Protein AF-A0AAU2I3Q3-F1 (afdb_monomer_lite)

Radius of gyration: 16.35 Å; chains: 1; bounding box: 29×22×41 Å

Secondary structure (DSSP, 8-state):
---S-HHHHTTPPP-----HHHHS-HHHHHHHHHTTTTTTPPP--

Sequence (45 aa):
MSCLLPGRFEGRAAGVAAPFANSFPDDVRQRVVADWANYGYPDVS

pLDDT: mean 86.86, std 9.8, range [58.72, 96.81]

Structure (mmCIF, N/CA/C/O backbone):
data_AF-A0AAU2I3Q3-F1
#
_entry.id   AF-A0AAU2I3Q3-F1
#
loop_
_atom_site.group_PDB
_atom_site.id
_atom_site.type_symbol
_atom_site.label_atom_id
_atom_site.label_alt_id
_atom_site.label_comp_id
_atom_site.label_asym_id
_atom_site.label_entity_id
_atom_site.label_seq_id
_atom_site.pdbx_PDB_ins_code
_atom_site.Cartn_x
_atom_site.Cartn_y
_atom_site.Cartn_z
_atom_site.occupancy
_atom_site.B_iso_or_equiv
_atom_site.auth_seq_id
_atom_site.auth_comp_id
_atom_site.auth_asym_id
_atom_site.auth_atom_id
_atom_site.pdbx_PDB_model_num
ATOM 1 N N . MET A 1 1 ? 0.410 13.366 28.427 1.00 68.62 1 MET A N 1
ATOM 2 C CA . MET A 1 1 ? -0.786 13.301 27.557 1.00 68.62 1 MET A CA 1
AT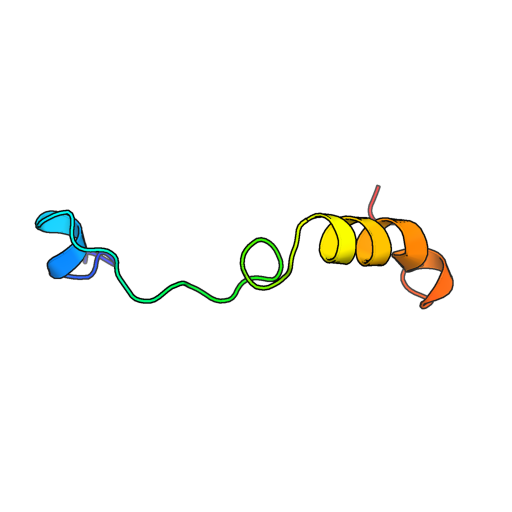OM 3 C C . MET A 1 1 ? -0.816 11.940 26.886 1.00 68.62 1 MET A C 1
ATOM 5 O O . MET A 1 1 ? 0.250 11.453 26.536 1.00 68.62 1 MET A O 1
ATOM 9 N N . SER A 1 2 ? -1.992 11.328 26.743 1.00 85.12 2 SER A N 1
ATOM 10 C CA . SER A 1 2 ? -2.163 10.038 26.060 1.00 85.12 2 SER A CA 1
ATOM 11 C C . SER A 1 2 ? -2.747 10.258 24.664 1.00 85.12 2 SER A C 1
ATOM 13 O O . SER A 1 2 ? -3.679 11.044 24.522 1.00 85.12 2 SER A O 1
ATOM 15 N N . CYS A 1 3 ? -2.224 9.551 23.659 1.00 85.31 3 CYS A N 1
ATOM 16 C CA . CYS A 1 3 ? -2.764 9.528 22.292 1.00 85.31 3 CYS A CA 1
ATOM 17 C C . CYS A 1 3 ? -3.737 8.357 22.062 1.00 85.31 3 CYS A C 1
ATOM 19 O O . CYS A 1 3 ? -4.222 8.155 20.949 1.00 85.31 3 CYS A O 1
ATOM 21 N N . LEU A 1 4 ? -4.006 7.554 23.096 1.00 85.50 4 LEU A N 1
ATOM 22 C CA . LEU A 1 4 ? -4.975 6.469 23.021 1.00 85.50 4 LEU A CA 1
ATOM 23 C C . LEU A 1 4 ? -6.389 7.029 23.156 1.00 85.50 4 LEU A C 1
ATOM 25 O O . LEU A 1 4 ? -6.721 7.686 24.143 1.00 85.50 4 LEU A O 1
ATOM 29 N N . LEU A 1 5 ? -7.235 6.721 22.174 1.00 87.38 5 LEU A N 1
ATOM 30 C CA . LEU A 1 5 ? -8.664 7.007 22.250 1.00 87.38 5 LEU A CA 1
ATOM 31 C C . LEU A 1 5 ? -9.298 6.218 23.413 1.00 87.38 5 LEU A C 1
ATOM 33 O O . LEU A 1 5 ? -8.937 5.054 23.590 1.00 87.38 5 LEU A O 1
ATOM 37 N N . PRO A 1 6 ? -10.277 6.777 24.150 1.00 87.56 6 PRO A N 1
ATOM 38 C CA . PRO A 1 6 ? -10.905 6.118 25.301 1.00 87.56 6 PRO A CA 1
ATOM 39 C C . PRO A 1 6 ? -11.372 4.679 25.031 1.00 87.56 6 PRO A C 1
ATOM 41 O O . PRO A 1 6 ? -11.063 3.773 25.797 1.00 87.56 6 PRO A O 1
ATOM 44 N N . GLY A 1 7 ? -12.001 4.431 23.877 1.00 84.94 7 GLY A N 1
ATOM 45 C CA . GLY A 1 7 ? -12.456 3.089 23.492 1.00 84.94 7 GLY A CA 1
ATOM 46 C C . GLY A 1 7 ? -11.333 2.050 23.356 1.00 84.94 7 GLY A C 1
ATOM 47 O O . GLY A 1 7 ? -11.584 0.862 23.533 1.00 84.94 7 G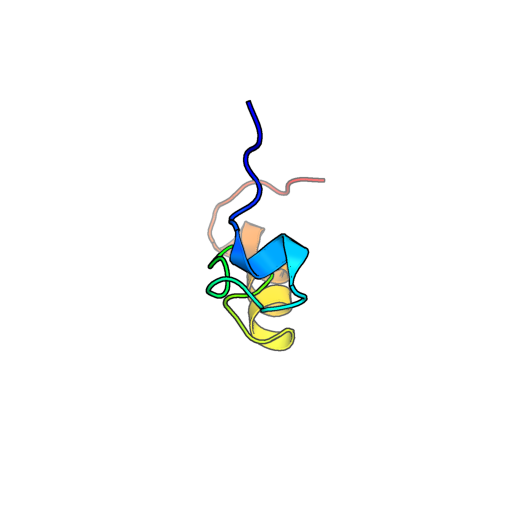LY A O 1
ATOM 48 N N . ARG A 1 8 ? -10.079 2.470 23.123 1.00 82.56 8 ARG A N 1
ATOM 49 C CA . ARG A 1 8 ? -8.926 1.553 23.078 1.00 82.56 8 ARG A CA 1
ATOM 50 C C . ARG A 1 8 ? -8.610 0.947 24.445 1.00 82.56 8 ARG A C 1
ATOM 52 O O . ARG A 1 8 ? -8.090 -0.161 24.484 1.00 82.56 8 ARG A O 1
ATOM 59 N N . PHE A 1 9 ? -8.956 1.624 25.540 1.00 87.25 9 PHE A N 1
ATOM 60 C CA . PHE A 1 9 ? -8.825 1.067 26.891 1.00 87.25 9 PHE A CA 1
ATOM 61 C C . PHE A 1 9 ? -9.897 0.013 27.199 1.00 87.25 9 PHE A C 1
ATOM 63 O O . PHE A 1 9 ? -9.690 -0.846 28.046 1.00 87.25 9 PHE A O 1
ATOM 70 N N . GLU A 1 10 ? -11.017 0.039 26.476 1.00 90.31 10 GLU A N 1
ATOM 71 C CA . GLU A 1 10 ? -12.147 -0.889 26.624 1.00 90.31 10 GLU A CA 1
ATOM 72 C C . GLU A 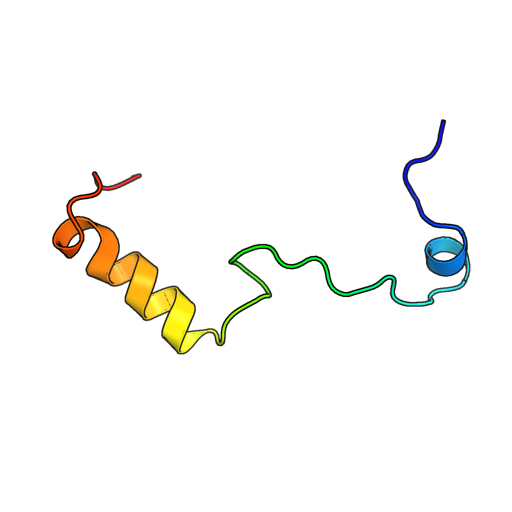1 10 ? -12.077 -2.065 25.631 1.00 90.31 10 GLU A C 1
ATOM 74 O O . GLU A 1 10 ? -13.046 -2.800 25.459 1.00 90.31 10 GLU A O 1
ATOM 79 N N . GLY A 1 11 ? -10.961 -2.214 24.907 1.00 83.88 11 GLY A N 1
ATOM 80 C CA . GLY A 1 11 ? -10.812 -3.217 23.849 1.00 83.88 11 GLY A CA 1
ATOM 81 C C . GLY A 1 11 ? -11.637 -2.929 22.589 1.00 83.88 11 GLY A C 1
ATOM 82 O O . GLY A 1 11 ? -11.661 -3.746 21.669 1.00 83.88 11 GLY A O 1
ATOM 83 N N . ARG A 1 12 ? -12.294 -1.766 22.498 1.00 81.62 12 ARG A N 1
ATOM 84 C CA . ARG A 1 12 ? -13.019 -1.359 21.291 1.00 81.62 12 ARG A CA 1
ATOM 85 C C . ARG A 1 12 ? -12.026 -0.937 20.216 1.00 81.62 12 ARG A C 1
ATOM 87 O O . ARG A 1 12 ? -11.084 -0.173 20.455 1.00 81.62 12 ARG A O 1
ATOM 94 N N . ALA A 1 13 ? -12.254 -1.424 19.000 1.00 72.88 13 ALA A N 1
ATOM 95 C CA . ALA A 1 13 ? -11.522 -0.945 17.844 1.00 72.88 13 ALA A CA 1
ATOM 96 C C . ALA A 1 13 ? -11.820 0.550 17.650 1.00 72.88 13 ALA A C 1
ATOM 98 O O . ALA A 1 13 ? -12.979 0.957 17.584 1.00 72.88 13 ALA A O 1
ATOM 99 N N . ALA A 1 14 ? -10.778 1.375 17.548 1.00 69.50 14 ALA A N 1
ATOM 100 C CA . ALA A 1 14 ? -10.949 2.668 16.895 1.00 69.50 14 ALA A CA 1
ATOM 101 C C . ALA A 1 14 ? -11.170 2.433 15.395 1.00 69.50 14 ALA A C 1
ATOM 103 O O . ALA A 1 14 ? -10.845 1.352 14.893 1.00 69.50 14 ALA A O 1
ATOM 104 N N . GLY A 1 15 ? -11.681 3.450 14.694 1.00 71.75 15 GLY A N 1
ATOM 105 C CA . GLY A 1 15 ? -11.770 3.428 13.235 1.00 71.75 15 GLY A CA 1
ATOM 106 C C . GLY A 1 15 ? -10.473 2.909 12.609 1.00 71.75 15 GLY A C 1
ATOM 107 O O . GLY A 1 15 ? -9.377 3.141 13.133 1.00 71.75 15 GLY A O 1
ATOM 108 N N . VAL A 1 16 ? -10.611 2.147 11.527 1.00 71.25 16 VAL A N 1
ATOM 109 C CA . VAL A 1 16 ? -9.465 1.571 10.825 1.00 71.25 16 VAL A CA 1
ATOM 110 C C . VAL A 1 16 ? -8.647 2.734 10.277 1.00 71.25 16 VAL A C 1
ATOM 112 O O . VAL A 1 16 ? -9.129 3.501 9.445 1.00 71.25 16 VAL A O 1
ATOM 115 N N . ALA A 1 17 ? -7.427 2.911 10.793 1.00 70.81 17 ALA A N 1
ATOM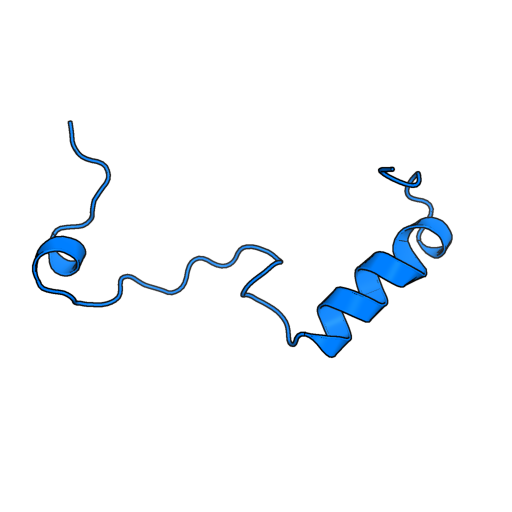 116 C CA . ALA A 1 17 ? -6.478 3.820 10.170 1.00 70.81 17 ALA A CA 1
ATOM 117 C C . ALA A 1 17 ? -6.315 3.377 8.714 1.00 70.81 17 ALA A C 1
ATOM 119 O O . ALA A 1 17 ? -6.277 2.173 8.460 1.00 70.81 17 ALA A O 1
ATOM 120 N N . ALA A 1 18 ? -6.198 4.326 7.787 1.00 81.19 18 ALA A N 1
ATOM 121 C CA . ALA A 1 18 ? -6.117 4.037 6.358 1.00 81.19 18 ALA A CA 1
ATOM 122 C C . ALA A 1 18 ? -4.682 4.139 5.782 1.00 81.19 18 ALA A C 1
ATOM 124 O O . ALA A 1 18 ? -4.510 4.758 4.727 1.00 81.19 18 ALA A O 1
ATOM 125 N N . PRO A 1 19 ? -3.620 3.590 6.422 1.00 88.06 19 PRO A N 1
ATOM 126 C CA . PRO A 1 19 ? -2.320 3.518 5.779 1.00 88.06 19 PRO A CA 1
ATOM 127 C C . PRO A 1 19 ? -2.381 2.514 4.627 1.00 88.06 19 PRO A C 1
ATOM 129 O O . PRO A 1 19 ? -3.150 1.553 4.663 1.00 88.06 19 PRO A O 1
ATOM 132 N N . PHE A 1 20 ? -1.498 2.683 3.646 1.00 91.44 20 PHE A N 1
ATOM 133 C CA . PHE A 1 20 ? -1.378 1.777 2.501 1.00 91.44 20 PHE A CA 1
ATOM 134 C C . PHE A 1 20 ? -1.385 0.288 2.900 1.00 91.44 20 PHE A C 1
ATOM 136 O O . PHE A 1 20 ? -2.074 -0.512 2.275 1.00 91.44 20 PHE A O 1
ATOM 143 N N . ALA A 1 21 ? -0.707 -0.058 4.002 1.00 90.06 21 ALA A N 1
ATOM 144 C CA . ALA A 1 21 ? -0.625 -1.417 4.539 1.00 90.06 21 ALA A CA 1
ATOM 145 C C . ALA A 1 21 ? -1.982 -2.068 4.876 1.00 90.06 21 ALA A C 1
ATOM 147 O O . ALA A 1 21 ? -2.095 -3.281 4.761 1.00 90.06 21 ALA A O 1
ATOM 148 N N . ASN A 1 22 ? -3.001 -1.291 5.259 1.00 87.56 22 ASN A N 1
ATOM 149 C CA . ASN A 1 22 ? -4.306 -1.816 5.689 1.00 87.56 22 ASN A CA 1
ATOM 150 C C . ASN A 1 22 ? -5.467 -1.384 4.778 1.00 87.56 22 ASN A C 1
ATOM 152 O O . ASN A 1 22 ? -6.598 -1.815 4.991 1.00 87.56 22 ASN A O 1
ATOM 156 N N . SER A 1 23 ? -5.210 -0.524 3.789 1.00 91.56 23 SER A N 1
ATOM 157 C CA . SER A 1 23 ? -6.247 0.039 2.911 1.00 91.56 23 SER A CA 1
ATOM 158 C C . SER A 1 23 ? -6.506 -0.783 1.648 1.00 91.56 23 SER A C 1
ATOM 160 O O . SER A 1 23 ? -7.502 -0.549 0.969 1.00 91.56 23 SER A O 1
ATOM 162 N N . PHE A 1 24 ? -5.624 -1.728 1.318 1.00 93.62 24 PHE A N 1
ATOM 163 C CA . PHE A 1 24 ? -5.695 -2.504 0.080 1.00 93.62 24 PHE A CA 1
ATOM 164 C C . PHE A 1 24 ? -5.475 -3.996 0.349 1.00 93.62 24 PHE A C 1
ATOM 166 O O . PHE A 1 24 ? -4.699 -4.322 1.251 1.00 93.62 24 PHE A O 1
ATOM 173 N N . PRO A 1 25 ? -6.104 -4.893 -0.435 1.00 94.62 25 PRO A N 1
ATOM 174 C CA . PRO A 1 25 ? -5.809 -6.324 -0.426 1.00 94.62 25 PRO A CA 1
ATOM 175 C C . PRO A 1 25 ? -4.318 -6.634 -0.619 1.00 94.62 25 PRO A C 1
ATOM 177 O O . PRO A 1 25 ? -3.594 -5.873 -1.265 1.00 94.62 25 PRO A O 1
ATOM 180 N N . ASP A 1 26 ? -3.857 -7.751 -0.057 1.00 95.00 26 ASP A N 1
ATOM 181 C CA . ASP A 1 26 ? -2.438 -8.131 -0.048 1.00 95.00 26 ASP A CA 1
ATOM 182 C C . ASP A 1 26 ? -1.842 -8.236 -1.459 1.00 95.00 26 ASP A C 1
ATOM 184 O O . ASP A 1 26 ? -0.736 -7.751 -1.696 1.00 95.00 26 ASP A O 1
ATOM 188 N N . ASP A 1 27 ? -2.594 -8.797 -2.404 1.00 96.81 27 ASP A N 1
ATOM 189 C CA . ASP A 1 27 ? -2.213 -8.942 -3.811 1.00 96.81 27 ASP A CA 1
ATOM 190 C C . ASP A 1 27 ? -2.033 -7.583 -4.504 1.00 96.81 27 ASP A C 1
ATOM 192 O O . ASP A 1 27 ? -1.060 -7.369 -5.231 1.00 96.81 27 ASP A O 1
ATOM 196 N N . VAL A 1 28 ? -2.918 -6.622 -4.224 1.00 96.75 28 VAL A N 1
ATOM 197 C CA . VAL A 1 28 ? -2.799 -5.248 -4.727 1.00 96.75 28 VAL A CA 1
ATOM 198 C C . VAL A 1 28 ? -1.555 -4.575 -4.156 1.00 96.75 28 VAL A C 1
ATOM 200 O O . VAL A 1 28 ? -0.795 -3.961 -4.907 1.00 96.75 28 VAL A O 1
ATOM 203 N N . ARG A 1 29 ? -1.308 -4.710 -2.846 1.00 96.06 29 ARG A N 1
ATOM 204 C CA . ARG A 1 29 ? -0.117 -4.120 -2.214 1.00 96.06 29 ARG A CA 1
ATOM 205 C C . ARG A 1 29 ? 1.165 -4.693 -2.813 1.00 96.06 29 ARG A C 1
ATOM 207 O O . ARG A 1 29 ? 2.062 -3.928 -3.158 1.00 96.06 29 ARG A O 1
ATOM 214 N N . GLN A 1 30 ? 1.231 -6.013 -2.985 1.00 95.62 30 GLN A N 1
ATOM 215 C CA . GLN A 1 30 ? 2.378 -6.691 -3.593 1.00 95.62 30 GLN A CA 1
ATOM 216 C C . GLN A 1 30 ? 2.611 -6.242 -5.032 1.00 95.62 30 GLN A C 1
ATOM 218 O O . GLN A 1 30 ? 3.746 -5.944 -5.396 1.00 95.62 30 GLN A O 1
ATOM 223 N N . ARG A 1 31 ? 1.548 -6.128 -5.835 1.00 96.44 31 ARG A N 1
ATOM 224 C CA . ARG A 1 31 ? 1.652 -5.645 -7.214 1.00 96.44 31 ARG A CA 1
ATOM 225 C C . ARG A 1 31 ? 2.212 -4.228 -7.281 1.00 96.44 31 ARG A C 1
ATOM 227 O 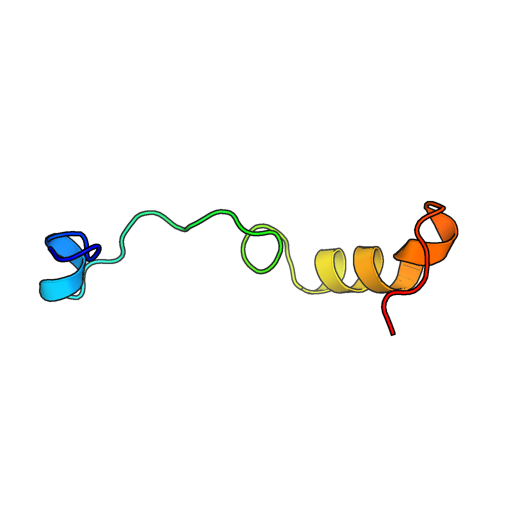O . ARG A 1 31 ? 3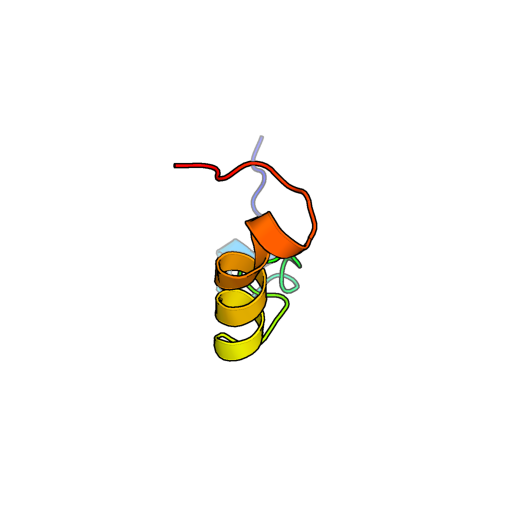.080 -3.965 -8.102 1.00 96.44 31 ARG A O 1
ATOM 234 N N . VAL A 1 32 ? 1.731 -3.319 -6.434 1.00 95.75 32 VAL A N 1
ATOM 235 C CA . VAL A 1 32 ? 2.206 -1.927 -6.424 1.00 95.75 32 VAL A CA 1
ATOM 236 C C . VAL A 1 32 ? 3.686 -1.849 -6.056 1.00 95.75 32 VAL A C 1
ATOM 238 O O . VAL A 1 32 ? 4.425 -1.126 -6.714 1.00 95.75 32 VAL A O 1
ATOM 241 N N . VAL A 1 33 ? 4.123 -2.603 -5.044 1.00 94.56 33 VAL A N 1
ATOM 242 C CA . VAL A 1 33 ? 5.532 -2.623 -4.622 1.00 94.56 33 VAL A CA 1
ATOM 243 C C . VAL A 1 33 ? 6.424 -3.254 -5.694 1.00 94.56 33 VAL A C 1
ATOM 245 O O . VAL A 1 33 ? 7.485 -2.718 -5.991 1.00 94.56 33 VAL A O 1
ATOM 248 N N . ALA A 1 34 ? 5.992 -4.353 -6.318 1.00 95.31 34 ALA A N 1
ATOM 249 C CA . ALA A 1 34 ? 6.763 -5.022 -7.367 1.00 95.31 34 ALA A CA 1
ATOM 250 C C . ALA A 1 34 ? 6.927 -4.164 -8.633 1.00 95.31 34 ALA A C 1
ATOM 252 O O . ALA A 1 34 ? 7.945 -4.252 -9.313 1.00 95.31 34 ALA A O 1
ATOM 253 N N . ASP A 1 35 ? 5.930 -3.335 -8.945 1.00 96.19 35 ASP A N 1
ATOM 254 C CA . ASP A 1 35 ? 5.893 -2.503 -10.152 1.00 96.19 35 ASP A CA 1
ATOM 255 C C . ASP A 1 35 ? 6.388 -1.064 -9.899 1.00 96.19 35 ASP A C 1
ATOM 257 O O . ASP A 1 35 ? 6.328 -0.207 -10.778 1.00 96.19 35 ASP A O 1
ATOM 261 N N . TRP A 1 36 ? 6.892 -0.781 -8.692 1.00 95.88 36 TRP A N 1
ATOM 262 C CA . TRP A 1 36 ? 7.212 0.573 -8.231 1.00 95.88 36 TRP A CA 1
ATOM 263 C C . TRP A 1 36 ? 8.196 1.311 -9.148 1.00 95.88 36 TRP A C 1
ATOM 265 O O . TRP A 1 36 ? 7.982 2.477 -9.490 1.00 95.88 36 TRP A O 1
ATOM 275 N N . ALA A 1 37 ? 9.222 0.599 -9.623 1.00 95.19 37 ALA A N 1
ATOM 276 C CA . ALA A 1 37 ? 10.202 1.126 -10.569 1.00 95.19 37 ALA A CA 1
ATOM 277 C C . ALA A 1 37 ? 9.599 1.437 -11.949 1.00 95.19 37 ALA A C 1
ATOM 279 O O . ALA A 1 37 ? 9.964 2.431 -12.576 1.00 95.19 37 ALA A O 1
ATOM 280 N N . ASN A 1 38 ? 8.626 0.644 -12.405 1.00 95.62 38 ASN A N 1
ATOM 281 C CA . ASN A 1 38 ? 7.940 0.878 -13.678 1.00 95.62 38 ASN A CA 1
ATOM 282 C C . ASN A 1 38 ? 6.995 2.086 -13.608 1.00 95.62 38 ASN A C 1
ATOM 284 O O . ASN A 1 38 ? 6.724 2.716 -14.630 1.00 95.62 38 ASN A O 1
ATOM 288 N N . TYR A 1 39 ? 6.551 2.468 -12.407 1.00 95.25 39 TYR A N 1
ATOM 289 C CA . TYR A 1 39 ? 5.856 3.736 -12.172 1.00 95.25 39 TYR A CA 1
ATOM 290 C C . TYR A 1 39 ? 6.796 4.956 -12.142 1.00 95.25 39 TYR A C 1
ATOM 292 O O . TYR A 1 39 ? 6.320 6.085 -12.037 1.00 95.25 39 TYR A O 1
ATOM 300 N N . GLY A 1 40 ? 8.114 4.757 -12.257 1.00 95.94 40 GLY A N 1
ATOM 301 C CA . GLY A 1 40 ? 9.114 5.827 -12.293 1.00 95.94 40 GLY A CA 1
ATOM 302 C C . GLY A 1 40 ? 9.646 6.251 -10.922 1.00 95.94 40 GLY A C 1
ATOM 303 O O . GLY A 1 40 ? 10.346 7.261 -10.830 1.00 95.94 40 GLY A O 1
ATOM 304 N N . TYR A 1 41 ? 9.337 5.503 -9.861 1.00 94.56 41 TYR A N 1
ATOM 305 C CA . TYR A 1 41 ? 9.918 5.734 -8.541 1.00 94.56 41 TYR A CA 1
ATOM 306 C C . TYR A 1 41 ? 11.232 4.955 -8.377 1.00 94.56 41 TYR A C 1
ATOM 308 O O . TYR A 1 41 ? 11.357 3.853 -8.909 1.00 94.56 41 TYR A O 1
ATOM 316 N N . PRO A 1 42 ? 12.227 5.498 -7.652 1.00 88.50 42 PRO A N 1
ATOM 317 C CA . PRO A 1 42 ? 13.455 4.764 -7.379 1.00 88.50 42 PRO A CA 1
ATOM 318 C C . PRO A 1 42 ? 13.160 3.540 -6.511 1.00 88.50 42 PRO A C 1
ATOM 320 O O . PRO A 1 42 ? 12.251 3.564 -5.674 1.00 88.50 42 PRO A O 1
ATOM 323 N N . ASP A 1 43 ? 13.957 2.491 -6.697 1.00 78.81 43 ASP A N 1
ATOM 324 C CA . ASP A 1 43 ? 13.929 1.352 -5.791 1.00 78.81 43 ASP A CA 1
ATOM 325 C C . ASP A 1 43 ? 14.379 1.812 -4.398 1.00 78.81 43 ASP A C 1
ATOM 327 O O . ASP A 1 43 ? 15.428 2.441 -4.241 1.00 78.81 43 ASP A O 1
ATOM 331 N N . VAL A 1 44 ? 13.544 1.549 -3.398 1.00 67.38 44 VAL A N 1
ATOM 332 C CA . VAL A 1 44 ? 13.810 1.859 -1.991 1.00 67.38 44 VAL A CA 1
ATOM 333 C C . VAL A 1 44 ? 14.337 0.595 -1.314 1.00 67.38 44 VAL A C 1
ATOM 335 O O . VAL A 1 44 ? 13.703 0.052 -0.411 1.00 67.38 44 VAL A O 1
ATOM 338 N N . SER A 1 45 ? 15.473 0.103 -1.814 1.00 58.72 45 SER A N 1
ATOM 339 C CA . SER A 1 45 ? 16.269 -0.951 -1.170 1.00 58.72 45 SER A CA 1
ATOM 340 C C . SER A 1 45 ? 17.172 -0.371 -0.083 1.00 58.72 45 SER A C 1
ATOM 342 O O . SER A 1 45 ? 17.827 0.663 -0.354 1.00 58.72 45 SER A O 1
#

Foldseek 3Di:
DDPDDPVVVVVDDDPDDCDPVPPDDPVVSVVCLVCVVVVVDDNPD